Protein AF-A0A8J3UDU2-F1 (afdb_monomer_lite)

Structure (mmCIF, N/CA/C/O backbone):
data_AF-A0A8J3UDU2-F1
#
_entry.id   AF-A0A8J3UDU2-F1
#
loop_
_atom_site.group_PDB
_atom_site.id
_atom_site.type_symbol
_atom_site.label_atom_id
_atom_site.label_alt_id
_atom_site.label_comp_id
_atom_site.label_asym_id
_atom_site.label_entity_id
_atom_site.label_seq_id
_atom_site.pdbx_PDB_ins_code
_atom_site.Cartn_x
_atom_site.Cartn_y
_atom_site.Cartn_z
_atom_site.occupancy
_atom_site.B_iso_or_equiv
_atom_site.auth_seq_id
_atom_site.auth_comp_id
_atom_site.auth_asym_id
_atom_site.auth_atom_id
_atom_site.pdbx_PDB_model_num
ATOM 1 N N . MET A 1 1 ? -10.352 9.470 -13.885 1.00 63.47 1 MET A N 1
ATOM 2 C CA . MET A 1 1 ? -9.799 9.781 -12.553 1.00 63.47 1 MET A CA 1
ATOM 3 C C . MET A 1 1 ? -10.260 8.686 -11.616 1.00 63.47 1 MET A C 1
ATOM 5 O O . MET A 1 1 ? -11.450 8.392 -11.637 1.00 63.47 1 MET A O 1
ATOM 9 N N . ASP A 1 2 ? -9.343 8.043 -10.897 1.00 67.75 2 ASP A N 1
ATOM 10 C CA . ASP A 1 2 ? -9.679 7.028 -9.892 1.00 67.75 2 ASP A CA 1
ATOM 11 C C . ASP A 1 2 ? -9.855 7.660 -8.493 1.00 67.75 2 ASP A C 1
ATOM 13 O O . ASP A 1 2 ? -9.759 8.879 -8.325 1.00 67.75 2 ASP A O 1
ATOM 17 N N . GLY A 1 3 ? -10.165 6.831 -7.492 1.00 69.31 3 GLY A N 1
ATOM 18 C CA . GLY A 1 3 ? -10.367 7.259 -6.106 1.00 69.31 3 GLY A CA 1
ATOM 19 C C . GLY A 1 3 ? -9.087 7.435 -5.278 1.00 69.31 3 GLY A C 1
ATOM 20 O O . GLY A 1 3 ? -9.193 7.809 -4.112 1.00 69.31 3 GLY A O 1
ATOM 21 N N . GLY A 1 4 ? -7.889 7.197 -5.831 1.00 64.62 4 GLY A N 1
ATOM 22 C CA . GLY A 1 4 ? -6.635 7.201 -5.060 1.00 64.62 4 GLY A CA 1
ATOM 23 C C . GLY A 1 4 ? -6.264 8.572 -4.480 1.00 64.62 4 GLY A C 1
ATOM 24 O O . GLY A 1 4 ? -5.583 8.664 -3.461 1.00 64.62 4 GLY A O 1
ATOM 25 N N . LEU A 1 5 ? -6.805 9.648 -5.064 1.00 60.88 5 LEU A N 1
ATOM 26 C CA . LEU A 1 5 ? -6.712 11.027 -4.570 1.00 60.88 5 LEU A CA 1
ATOM 27 C C . LEU A 1 5 ? -8.082 11.610 -4.167 1.00 60.88 5 LEU A C 1
ATOM 29 O O . LEU A 1 5 ? -8.255 12.830 -4.127 1.00 60.88 5 LEU A O 1
ATOM 33 N N . ALA A 1 6 ? -9.080 10.783 -3.840 1.00 71.25 6 ALA A N 1
ATOM 34 C CA . ALA A 1 6 ? -10.404 11.250 -3.406 1.00 71.25 6 ALA A CA 1
ATOM 35 C C . ALA A 1 6 ? -10.431 11.640 -1.921 1.00 71.25 6 ALA A C 1
ATOM 37 O O . ALA A 1 6 ? -9.863 10.945 -1.088 1.00 71.25 6 ALA A O 1
ATOM 38 N N . ARG A 1 7 ? -11.053 12.779 -1.563 1.00 52.16 7 ARG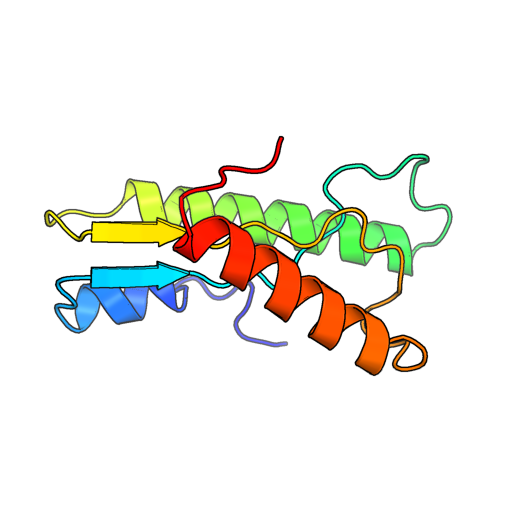 A N 1
ATOM 39 C CA . ARG A 1 7 ? -11.016 13.377 -0.199 1.00 52.16 7 ARG A CA 1
ATOM 40 C C . ARG A 1 7 ? -11.349 12.390 0.930 1.00 52.16 7 ARG A C 1
ATOM 42 O O . ARG A 1 7 ? -10.837 12.575 2.027 1.00 52.16 7 ARG A O 1
ATOM 49 N N . HIS A 1 8 ? -12.148 11.371 0.626 1.00 52.81 8 HIS A N 1
ATOM 50 C CA . HIS A 1 8 ? -12.361 10.200 1.466 1.00 52.81 8 HIS A CA 1
ATOM 51 C C . HIS A 1 8 ? -11.550 9.039 0.902 1.00 52.81 8 HIS A C 1
ATOM 53 O O . HIS A 1 8 ? -11.874 8.501 -0.158 1.00 52.81 8 HIS A O 1
ATOM 59 N N . THR A 1 9 ? -10.472 8.700 1.596 1.00 66.44 9 THR A N 1
ATOM 60 C CA . THR A 1 9 ? -9.688 7.505 1.295 1.00 66.44 9 THR A CA 1
ATOM 61 C C . THR A 1 9 ? -10.501 6.258 1.647 1.00 66.44 9 THR A C 1
ATOM 63 O O . THR A 1 9 ? -11.448 6.309 2.434 1.00 66.44 9 THR A O 1
ATOM 66 N N . THR A 1 10 ? -10.125 5.109 1.091 1.00 71.44 10 THR A N 1
ATOM 67 C CA . THR A 1 10 ? -10.696 3.809 1.486 1.00 71.44 10 THR A CA 1
ATOM 68 C C . THR A 1 10 ? -10.523 3.528 2.980 1.00 71.44 10 THR A C 1
ATOM 70 O O . THR A 1 10 ? -11.359 2.858 3.581 1.00 71.44 10 THR A O 1
ATOM 73 N N . LEU A 1 11 ? -9.485 4.100 3.590 1.00 74.75 11 LEU A N 1
ATOM 74 C CA . LEU A 1 11 ? -9.230 4.029 5.021 1.00 74.75 11 LEU A CA 1
ATOM 75 C C . LEU A 1 11 ? -10.270 4.826 5.836 1.00 74.75 11 LEU A C 1
ATOM 77 O O . LEU A 1 11 ? -10.817 4.301 6.802 1.00 74.75 11 LEU A O 1
ATOM 81 N N . ASP A 1 12 ? -10.641 6.033 5.391 1.00 74.50 12 ASP A N 1
ATOM 82 C CA . ASP A 1 12 ? -11.706 6.827 6.033 1.00 74.50 12 ASP A CA 1
ATOM 83 C C . ASP A 1 12 ? -13.065 6.097 5.993 1.00 74.50 12 ASP A C 1
ATOM 85 O O . ASP A 1 12 ? -13.856 6.168 6.938 1.00 74.50 12 ASP A O 1
ATOM 89 N N . ALA A 1 13 ? -13.335 5.368 4.904 1.00 80.44 13 ALA A N 1
ATOM 90 C CA . ALA A 1 13 ? -14.538 4.549 4.778 1.00 80.44 13 ALA A CA 1
ATOM 91 C C . ALA A 1 13 ? -14.531 3.369 5.765 1.00 80.44 13 ALA A C 1
ATOM 93 O O . ALA A 1 13 ? -15.540 3.131 6.425 1.00 80.44 13 ALA A O 1
ATOM 94 N N . ALA A 1 14 ? -13.395 2.679 5.917 1.00 80.75 14 ALA A N 1
ATOM 95 C CA . ALA A 1 14 ? -13.251 1.585 6.879 1.00 80.75 14 ALA A CA 1
ATOM 96 C C . ALA A 1 14 ? -13.506 2.051 8.324 1.00 80.75 14 ALA A C 1
ATOM 98 O O . ALA A 1 14 ? -14.241 1.391 9.059 1.00 80.75 14 ALA A O 1
ATOM 99 N N . PHE A 1 15 ? -12.987 3.224 8.702 1.00 78.94 15 PHE A N 1
ATOM 100 C CA . PHE A 1 15 ? -13.259 3.815 10.017 1.00 78.94 15 PHE A CA 1
ATOM 101 C C . PHE A 1 15 ? -14.729 4.197 10.195 1.00 78.94 15 PHE A C 1
ATOM 103 O O . PHE A 1 15 ? -15.320 3.908 11.230 1.00 78.94 15 PHE A O 1
ATOM 110 N N . THR A 1 16 ? -15.351 4.792 9.175 1.00 80.25 16 THR A N 1
ATOM 111 C CA . THR A 1 16 ? -16.776 5.169 9.226 1.00 80.25 16 THR A CA 1
ATOM 112 C C . THR A 1 16 ? -17.688 3.947 9.388 1.00 80.25 16 THR A C 1
ATOM 114 O O . THR A 1 16 ? -18.732 4.032 10.031 1.00 80.25 16 THR A O 1
ATOM 117 N N . CYS A 1 17 ? -17.293 2.798 8.838 1.00 84.25 17 CYS A N 1
ATOM 118 C CA . CYS A 1 17 ? -18.007 1.533 9.004 1.00 84.25 17 CYS A CA 1
ATOM 119 C C . CYS A 1 17 ? -17.805 0.875 10.382 1.00 84.25 17 CYS A C 1
ATOM 121 O O . CYS A 1 17 ? -18.423 -0.157 10.632 1.00 84.25 17 CYS A O 1
ATOM 123 N N . GLY A 1 18 ? -16.980 1.452 11.264 1.00 83.62 18 GLY A N 1
ATOM 124 C CA . GLY A 1 18 ? -16.734 0.931 12.609 1.00 83.62 18 GLY A CA 1
ATOM 125 C C . GLY A 1 18 ? 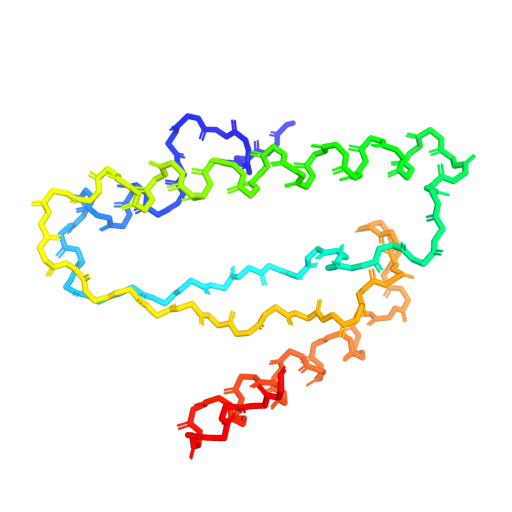-15.850 -0.315 12.634 1.00 83.62 18 GLY A C 1
ATOM 126 O O . GLY A 1 18 ? -16.078 -1.198 13.453 1.00 83.62 18 GLY A O 1
ATOM 127 N N . ALA A 1 19 ? -14.880 -0.429 11.720 1.00 85.69 19 ALA A N 1
ATOM 128 C CA . ALA A 1 19 ? -13.931 -1.540 11.741 1.00 85.69 19 ALA A CA 1
ATOM 129 C C . ALA A 1 19 ? -13.038 -1.484 12.994 1.00 85.69 19 ALA A C 1
ATOM 131 O O . ALA A 1 19 ? -12.381 -0.476 13.236 1.00 85.69 19 ALA A O 1
ATOM 132 N N . ASP A 1 20 ? -12.965 -2.583 13.747 1.00 85.69 20 ASP A N 1
ATOM 133 C CA . ASP A 1 20 ? -12.072 -2.706 14.910 1.00 85.69 20 ASP A CA 1
ATOM 134 C C . ASP A 1 20 ? -10.595 -2.887 14.503 1.00 85.69 20 ASP A C 1
ATOM 136 O O . ASP A 1 20 ? -9.668 -2.492 15.221 1.00 85.69 20 ASP A O 1
ATOM 140 N N . GLU A 1 21 ? -10.372 -3.486 13.331 1.00 88.88 21 GLU A N 1
ATOM 141 C CA . GLU A 1 21 ? -9.058 -3.823 12.791 1.00 88.88 21 GLU A CA 1
ATOM 142 C C . GLU A 1 21 ? -9.027 -3.612 11.273 1.00 88.88 21 GLU A C 1
ATOM 144 O O . GLU A 1 21 ? -9.948 -3.998 10.550 1.00 88.88 21 GLU A O 1
ATOM 149 N N . VAL A 1 22 ? -7.960 -2.981 10.783 1.00 88.00 22 VAL A N 1
ATOM 150 C CA . VAL A 1 22 ? -7.783 -2.628 9.373 1.00 88.00 22 VAL A CA 1
ATOM 151 C C . VAL A 1 22 ? -6.405 -3.068 8.900 1.00 88.00 22 VAL A C 1
ATOM 153 O O . VAL A 1 22 ? -5.392 -2.712 9.497 1.00 88.00 22 VAL A O 1
ATOM 156 N N . TYR A 1 23 ? -6.374 -3.782 7.776 1.00 87.62 23 TYR A N 1
ATOM 157 C CA . TYR A 1 23 ? -5.153 -4.159 7.069 1.00 87.62 23 TYR A CA 1
ATOM 158 C C . TYR A 1 23 ? -5.017 -3.311 5.804 1.00 87.62 23 TYR A C 1
ATOM 160 O O . TYR A 1 23 ? -5.803 -3.433 4.864 1.00 87.62 23 TYR A O 1
ATOM 168 N N . GLY A 1 24 ? -4.030 -2.420 5.791 1.00 84.12 24 GLY A N 1
ATOM 169 C CA . GLY A 1 24 ? -3.735 -1.548 4.663 1.00 84.12 24 GLY A CA 1
ATOM 170 C C . GLY A 1 24 ? -2.711 -2.179 3.727 1.00 84.12 24 GLY A C 1
ATOM 171 O O . GLY A 1 24 ? -1.539 -2.288 4.084 1.00 84.12 24 GLY A O 1
ATOM 172 N N . LEU A 1 25 ? -3.140 -2.542 2.517 1.00 82.06 25 LEU A N 1
ATOM 173 C CA . LEU A 1 25 ? -2.242 -2.879 1.414 1.00 82.06 25 LEU A CA 1
ATOM 174 C C . LEU A 1 25 ? -1.992 -1.623 0.576 1.00 82.06 25 LEU A C 1
ATOM 176 O O . LEU A 1 25 ? -2.889 -1.140 -0.117 1.00 82.06 25 LEU A O 1
ATOM 180 N N . SER A 1 26 ? -0.766 -1.110 0.626 1.00 71.88 26 SER A N 1
ATOM 181 C CA . SER A 1 26 ? -0.302 -0.136 -0.359 1.00 71.88 26 SER A CA 1
ATOM 182 C C . SER A 1 26 ? 0.277 -0.905 -1.548 1.00 71.88 26 SER A C 1
ATOM 184 O O . SER A 1 26 ? 1.078 -1.813 -1.325 1.00 71.88 26 SER A O 1
ATOM 186 N N . PRO A 1 27 ? -0.076 -0.577 -2.804 1.00 64.62 27 PRO A N 1
ATOM 187 C CA . PRO A 1 27 ? 0.425 -1.284 -3.986 1.00 64.62 27 PRO A CA 1
ATOM 188 C C . PRO A 1 27 ? 1.946 -1.162 -4.197 1.00 64.62 27 PRO A C 1
ATOM 190 O O . PRO A 1 27 ? 2.461 -1.734 -5.151 1.00 64.62 27 PRO A O 1
ATOM 193 N N . GLY A 1 28 ? 2.666 -0.476 -3.301 1.00 60.81 28 GLY A N 1
ATOM 194 C CA . GLY A 1 28 ? 4.101 -0.259 -3.400 1.00 60.81 28 GLY A CA 1
ATOM 195 C C . GLY A 1 28 ? 4.375 0.770 -4.483 1.00 60.81 28 GLY A C 1
ATOM 196 O O . GLY A 1 28 ? 4.254 0.503 -5.674 1.00 60.81 28 GLY A O 1
ATOM 197 N N . PHE A 1 29 ? 4.731 1.975 -4.073 1.00 58.38 29 PHE A N 1
ATOM 198 C CA . PHE A 1 29 ? 5.220 2.984 -4.996 1.00 58.38 29 PHE A CA 1
ATOM 199 C C . PHE A 1 29 ? 6.673 3.271 -4.636 1.00 58.38 29 PHE A C 1
ATOM 201 O O . PHE A 1 29 ? 7.052 3.165 -3.472 1.00 58.38 29 PHE A O 1
ATOM 208 N N . SER A 1 30 ? 7.505 3.533 -5.645 1.00 54.78 30 SER A N 1
ATOM 209 C CA . SER A 1 30 ? 8.967 3.466 -5.560 1.00 54.78 30 SER A CA 1
ATOM 210 C C . SER A 1 30 ? 9.534 4.200 -4.329 1.00 54.78 30 SER A C 1
ATOM 212 O O . SER A 1 30 ? 9.665 5.421 -4.340 1.00 54.78 30 SER A O 1
ATOM 214 N N . CYS A 1 31 ? 9.910 3.448 -3.283 1.00 58.56 31 CYS A N 1
ATOM 215 C CA . CYS A 1 31 ? 10.426 3.996 -2.016 1.00 58.56 31 CYS A CA 1
ATOM 216 C C . CYS A 1 31 ? 11.739 4.777 -2.177 1.00 58.56 31 CYS A C 1
ATOM 218 O O . CYS A 1 31 ? 12.079 5.619 -1.352 1.00 58.56 31 CYS A O 1
ATOM 220 N N . GLN A 1 32 ? 12.501 4.480 -3.226 1.00 56.47 32 GLN A N 1
ATOM 221 C CA . GLN A 1 32 ? 13.724 5.175 -3.594 1.00 56.47 32 GLN A CA 1
ATOM 222 C C . GLN A 1 32 ? 13.804 5.154 -5.110 1.00 56.47 32 GLN A C 1
ATOM 224 O O . GLN A 1 32 ? 14.010 4.099 -5.707 1.00 56.47 32 GLN A O 1
ATOM 229 N N . LEU A 1 33 ? 13.624 6.313 -5.739 1.00 56.91 33 LEU A N 1
ATOM 230 C CA . LEU A 1 33 ? 14.056 6.458 -7.117 1.00 56.91 33 LEU A CA 1
ATOM 231 C C . LEU A 1 33 ? 15.582 6.640 -7.104 1.00 56.91 33 LEU A C 1
ATOM 233 O O . LEU A 1 33 ? 16.055 7.635 -6.551 1.00 56.91 33 LEU A O 1
ATOM 237 N N . PRO A 1 34 ? 16.366 5.718 -7.692 1.00 58.03 34 PRO A N 1
ATOM 238 C CA . PRO A 1 34 ? 17.825 5.844 -7.742 1.00 58.03 34 PRO A CA 1
ATOM 239 C C . PRO A 1 34 ? 18.280 7.052 -8.579 1.00 58.03 34 PRO A C 1
ATOM 241 O O . PRO A 1 34 ? 19.417 7.503 -8.464 1.00 58.03 34 PRO A O 1
ATOM 244 N N . SER A 1 35 ? 17.392 7.594 -9.413 1.00 60.94 35 SER A N 1
ATOM 245 C CA . SER A 1 35 ? 17.593 8.801 -10.209 1.00 60.94 35 SER A CA 1
ATOM 246 C C . SER A 1 35 ? 16.253 9.501 -10.447 1.00 60.94 35 SER A C 1
ATOM 248 O O . SER A 1 35 ? 15.201 8.865 -10.418 1.00 60.94 35 SER A O 1
ATOM 250 N N . LEU A 1 36 ? 16.263 10.822 -10.667 1.00 62.50 36 LEU A N 1
ATOM 251 C CA . LEU A 1 36 ? 15.023 11.544 -10.964 1.00 62.50 36 LEU A CA 1
ATOM 252 C C . LEU A 1 36 ? 14.346 10.946 -12.211 1.00 62.50 36 LEU A C 1
ATOM 254 O O . LEU A 1 36 ? 15.048 10.644 -13.183 1.00 62.50 36 LEU A O 1
ATOM 258 N N . PRO A 1 37 ? 13.002 10.826 -12.229 1.00 66.00 37 PRO A N 1
ATOM 259 C CA . PRO A 1 37 ? 12.308 10.355 -13.413 1.00 66.00 37 PRO A CA 1
ATOM 260 C C . PRO A 1 37 ? 12.632 11.290 -14.578 1.00 66.00 37 PRO A C 1
ATOM 262 O O . PRO A 1 37 ? 12.336 12.482 -14.534 1.00 66.00 37 PRO A O 1
ATOM 265 N N . SER A 1 38 ? 13.242 10.752 -15.629 1.00 71.12 38 SER A N 1
ATOM 266 C CA . SER A 1 38 ? 13.683 11.527 -16.795 1.00 71.12 38 SER A CA 1
ATOM 267 C C . SER A 1 38 ? 12.561 11.801 -17.801 1.00 71.12 38 SER A C 1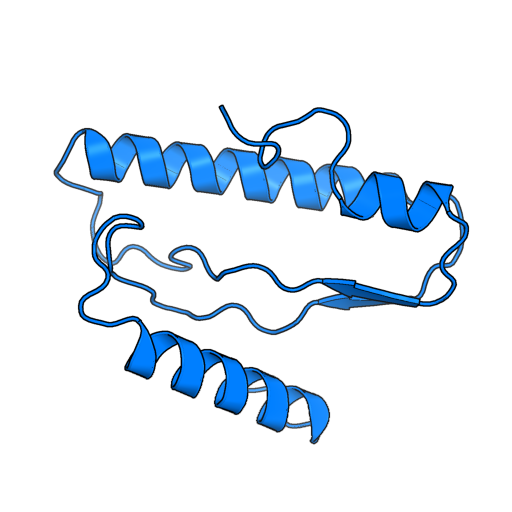
ATOM 269 O O . SER A 1 38 ? 12.760 12.528 -18.773 1.00 71.12 38 SER A O 1
ATOM 271 N N . SER A 1 39 ? 11.374 11.228 -17.578 1.00 76.56 39 SER A N 1
ATOM 272 C CA . SER A 1 39 ? 10.203 11.377 -18.440 1.00 76.56 39 SER A CA 1
ATOM 273 C C . SER A 1 39 ? 9.073 12.130 -17.740 1.00 76.56 39 SER A C 1
ATOM 275 O O . SER A 1 39 ? 8.878 12.005 -16.531 1.00 76.56 39 SER A O 1
ATOM 277 N N . VAL A 1 40 ? 8.268 12.862 -18.519 1.00 79.56 40 VAL A N 1
ATOM 278 C CA . VAL A 1 40 ? 7.080 13.585 -18.023 1.00 79.56 40 VAL A CA 1
ATOM 279 C C . VAL A 1 40 ? 6.103 12.639 -17.319 1.00 79.56 40 VAL A C 1
ATOM 281 O O . VAL A 1 40 ? 5.571 12.975 -16.264 1.00 79.56 40 VAL A O 1
ATOM 284 N N . ILE A 1 41 ? 5.905 11.435 -17.864 1.00 76.81 41 ILE A N 1
ATOM 285 C CA . ILE A 1 41 ? 5.042 10.410 -17.262 1.00 76.81 41 ILE A CA 1
ATOM 286 C C . ILE A 1 41 ? 5.635 9.927 -15.934 1.00 76.81 41 ILE A C 1
ATOM 288 O O . ILE A 1 41 ? 4.914 9.846 -14.945 1.00 76.81 41 ILE A O 1
ATOM 292 N N . GLY A 1 42 ? 6.947 9.677 -15.879 1.00 74.75 42 GLY A N 1
ATOM 293 C CA . GLY A 1 42 ? 7.627 9.307 -14.638 1.00 74.75 42 GLY A CA 1
ATOM 294 C C . GLY A 1 42 ? 7.510 10.388 -13.560 1.00 74.75 42 GLY A C 1
ATOM 295 O O . GLY A 1 42 ? 7.224 10.077 -12.407 1.00 74.75 42 GLY A O 1
ATOM 296 N N . MET A 1 43 ? 7.651 11.664 -13.932 1.00 78.50 43 MET A N 1
ATOM 297 C CA . MET A 1 43 ? 7.471 12.789 -13.008 1.00 78.50 43 MET A CA 1
ATOM 298 C C . MET A 1 43 ? 6.028 12.901 -12.504 1.00 78.50 43 MET A C 1
ATOM 300 O O . MET A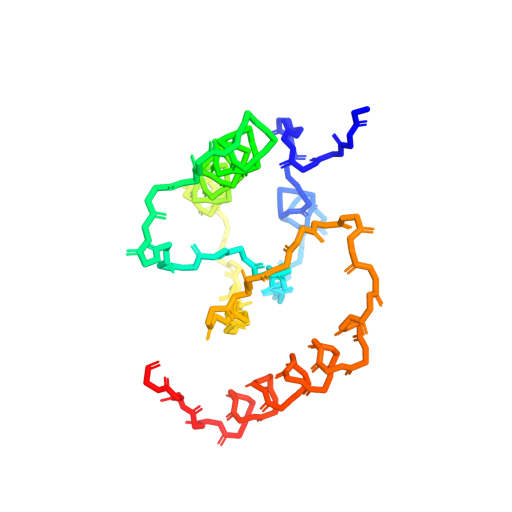 1 43 ? 5.817 13.109 -11.310 1.00 78.50 43 MET A O 1
ATOM 304 N N . MET A 1 44 ? 5.033 12.737 -13.384 1.00 80.00 44 MET A N 1
ATOM 305 C CA . MET A 1 44 ? 3.618 12.739 -12.992 1.00 80.00 44 MET A CA 1
ATOM 306 C C . MET A 1 44 ? 3.295 11.603 -12.020 1.00 80.00 44 MET A C 1
ATOM 308 O O . MET A 1 44 ? 2.623 11.836 -11.019 1.00 80.00 44 MET A O 1
ATOM 312 N N . LEU A 1 45 ? 3.791 10.394 -12.288 1.00 76.06 45 LEU A N 1
ATOM 313 C CA . LEU A 1 45 ? 3.597 9.237 -11.414 1.00 76.06 45 LEU A CA 1
ATOM 314 C C . LEU A 1 45 ? 4.276 9.429 -10.057 1.00 76.06 45 LEU A C 1
ATOM 316 O O . LEU A 1 45 ? 3.683 9.120 -9.026 1.00 76.06 45 LEU A O 1
ATOM 320 N N . HIS A 1 46 ? 5.478 10.005 -10.043 1.00 76.31 46 HIS A N 1
ATOM 321 C CA . HIS A 1 46 ? 6.167 10.341 -8.803 1.00 76.31 46 HIS A CA 1
ATOM 322 C C . HIS A 1 46 ? 5.383 11.370 -7.969 1.00 76.31 46 HIS A C 1
ATOM 324 O O . HIS A 1 46 ? 5.179 11.173 -6.773 1.00 76.31 46 HIS A O 1
ATOM 330 N N . ALA A 1 47 ? 4.871 12.433 -8.598 1.00 80.31 47 ALA A N 1
ATOM 331 C CA . ALA A 1 47 ? 4.040 13.429 -7.919 1.00 80.31 47 ALA A CA 1
ATOM 332 C C . ALA A 1 47 ? 2.709 12.841 -7.419 1.00 80.31 47 ALA A C 1
ATOM 334 O O . ALA A 1 47 ? 2.283 13.142 -6.304 1.00 80.31 47 ALA A O 1
ATOM 335 N N . TYR A 1 48 ? 2.069 11.980 -8.218 1.00 79.19 48 TYR A N 1
ATOM 336 C CA . TYR A 1 48 ? 0.868 11.249 -7.815 1.00 79.19 48 TYR A CA 1
ATOM 337 C C . TYR A 1 48 ? 1.128 10.406 -6.565 1.00 79.19 48 TYR A C 1
ATOM 339 O O . TYR A 1 48 ? 0.329 10.449 -5.630 1.00 79.19 48 TYR A O 1
ATOM 347 N N . ASN A 1 49 ? 2.268 9.709 -6.517 1.00 74.81 49 ASN A N 1
ATOM 348 C CA . ASN A 1 49 ? 2.639 8.916 -5.354 1.00 74.81 49 ASN A CA 1
ATOM 349 C C . ASN A 1 49 ? 2.772 9.771 -4.087 1.00 74.81 49 ASN A C 1
ATOM 351 O O . ASN A 1 49 ? 2.128 9.488 -3.080 1.00 74.81 49 ASN A O 1
ATOM 355 N N . LEU A 1 50 ? 3.543 10.862 -4.153 1.00 77.12 50 LEU A N 1
ATOM 356 C CA . LEU A 1 50 ? 3.725 11.759 -3.007 1.00 77.12 50 LEU A CA 1
ATOM 357 C C . LEU A 1 50 ? 2.384 12.286 -2.473 1.00 77.12 50 LEU A C 1
ATOM 359 O O . LEU A 1 50 ? 2.176 12.363 -1.263 1.00 77.12 50 LEU A O 1
ATOM 363 N N . LEU A 1 51 ? 1.450 12.621 -3.367 1.00 79.81 51 LEU A N 1
ATOM 364 C CA . LEU A 1 51 ? 0.114 13.079 -2.980 1.00 79.81 51 LEU A CA 1
ATOM 365 C C . LEU A 1 51 ? -0.731 11.969 -2.341 1.00 79.81 51 LEU A C 1
ATOM 367 O O . LEU A 1 51 ? -1.482 12.246 -1.401 1.00 79.81 51 LEU A O 1
ATOM 371 N N . ALA A 1 52 ? -0.624 10.732 -2.832 1.00 74.44 52 ALA A N 1
ATOM 372 C CA . ALA A 1 52 ? -1.313 9.580 -2.260 1.00 74.44 52 ALA A CA 1
ATOM 373 C C . ALA A 1 52 ? -0.789 9.261 -0.848 1.00 74.44 52 ALA A C 1
ATOM 375 O O . ALA A 1 52 ? -1.590 9.103 0.078 1.00 74.44 52 ALA A O 1
ATOM 376 N N . GLU A 1 53 ? 0.534 9.268 -0.652 1.00 75.75 53 GLU A N 1
ATOM 377 C CA . GLU A 1 53 ? 1.174 9.066 0.655 1.00 75.75 53 GLU A CA 1
ATOM 378 C C . GLU A 1 53 ? 0.768 10.142 1.667 1.00 75.75 53 GLU A C 1
ATOM 380 O O . GLU A 1 53 ? 0.320 9.823 2.772 1.00 75.75 53 GLU A O 1
ATOM 385 N N . GLN A 1 54 ? 0.831 11.422 1.279 1.00 78.81 54 GLN A N 1
ATOM 386 C CA . GLN A 1 54 ? 0.397 12.528 2.140 1.00 78.81 54 GLN A CA 1
ATOM 387 C C . GLN A 1 54 ? -1.065 12.380 2.569 1.00 78.81 54 GLN A C 1
ATOM 389 O O . GLN A 1 54 ? -1.427 12.698 3.705 1.00 78.81 54 GLN A O 1
ATOM 394 N N . ARG A 1 55 ? -1.923 11.874 1.679 1.00 77.69 55 ARG A N 1
ATOM 395 C CA . ARG A 1 55 ? -3.334 11.630 1.990 1.00 77.69 55 ARG A CA 1
ATOM 396 C C . ARG A 1 55 ? -3.552 10.472 2.935 1.00 77.69 55 ARG A C 1
ATOM 398 O O . ARG A 1 55 ? -4.371 10.607 3.843 1.00 77.69 55 ARG A O 1
ATOM 405 N N . MET A 1 56 ? -2.831 9.375 2.742 1.00 75.06 56 MET A N 1
ATOM 406 C CA . MET A 1 56 ? -2.891 8.233 3.645 1.00 75.06 56 MET A CA 1
ATOM 407 C C . MET A 1 56 ? -2.434 8.639 5.049 1.00 75.06 56 MET A C 1
ATOM 409 O O . MET A 1 56 ? -3.169 8.423 6.010 1.00 75.06 56 MET A O 1
ATOM 413 N N . ALA A 1 57 ? -1.306 9.347 5.162 1.00 77.50 57 ALA A N 1
ATOM 414 C CA . ALA A 1 57 ? -0.822 9.889 6.432 1.00 77.50 57 ALA A CA 1
ATOM 415 C C . ALA A 1 57 ? -1.857 10.811 7.102 1.00 77.50 57 ALA A C 1
ATOM 417 O O . ALA A 1 57 ? -2.110 10.714 8.303 1.00 77.50 57 ALA A O 1
ATOM 418 N N . ALA A 1 58 ? -2.518 11.667 6.317 1.00 79.69 58 ALA A N 1
ATOM 419 C CA . ALA A 1 58 ? -3.561 12.546 6.828 1.00 79.69 58 ALA A CA 1
ATOM 420 C C . ALA A 1 58 ? -4.822 11.791 7.295 1.00 79.69 58 ALA A C 1
ATOM 422 O O . ALA A 1 58 ? -5.490 12.264 8.210 1.00 79.69 58 ALA A O 1
ATOM 423 N N . SER A 1 59 ? -5.172 10.661 6.671 1.00 73.12 59 SER A N 1
ATOM 424 C CA . SER A 1 59 ? -6.293 9.807 7.099 1.00 73.12 59 SER A CA 1
ATOM 425 C C . SER A 1 59 ? -5.976 9.099 8.417 1.00 73.12 59 SER A C 1
ATOM 427 O O . SER A 1 59 ? -6.768 9.170 9.353 1.00 73.12 59 SER A O 1
ATOM 429 N N . ILE A 1 60 ? -4.768 8.539 8.545 1.00 74.88 60 ILE A N 1
ATOM 430 C CA . ILE A 1 60 ? -4.288 7.913 9.786 1.00 74.88 60 ILE A CA 1
ATOM 431 C C . ILE A 1 60 ? -4.308 8.916 10.950 1.00 74.88 60 ILE A C 1
ATOM 433 O O . ILE A 1 60 ? -4.763 8.591 12.042 1.00 74.88 60 ILE A O 1
ATOM 437 N N . ALA A 1 61 ? -3.880 10.161 10.717 1.00 78.38 61 ALA A N 1
ATOM 438 C CA . ALA A 1 61 ? -3.865 11.206 11.743 1.00 78.38 61 ALA A CA 1
ATOM 439 C C . ALA A 1 61 ? -5.262 11.646 12.228 1.00 78.38 61 ALA A C 1
ATOM 441 O O . ALA A 1 61 ? -5.365 12.307 13.259 1.00 78.38 61 ALA A O 1
ATOM 442 N N . ARG A 1 62 ? -6.331 11.321 11.489 1.00 75.06 62 ARG A N 1
ATOM 443 C CA . ARG A 1 62 ? -7.721 11.678 11.824 1.00 75.06 62 ARG A CA 1
ATOM 444 C C . ARG A 1 62 ? -8.493 10.558 12.518 1.00 75.06 62 ARG A C 1
ATOM 446 O O . ARG A 1 62 ? -9.692 10.699 12.725 1.00 75.06 62 ARG A O 1
ATOM 453 N N . VAL A 1 63 ? -7.840 9.453 12.861 1.00 69.69 63 VAL A N 1
ATOM 454 C CA . VAL A 1 63 ? -8.477 8.345 13.577 1.00 69.69 63 VAL A CA 1
ATOM 455 C C . VAL A 1 63 ? -8.901 8.804 14.973 1.00 69.69 63 VAL A C 1
ATOM 457 O O . VAL A 1 63 ? -8.068 9.012 15.849 1.00 69.69 63 VAL A O 1
ATOM 460 N N . GLU A 1 64 ? -10.209 8.971 15.176 1.00 67.38 64 GLU A N 1
ATOM 461 C CA . GLU A 1 64 ? -10.783 9.408 16.458 1.00 67.38 64 GLU A CA 1
ATOM 462 C C . GLU A 1 64 ? -11.048 8.239 17.428 1.00 67.38 64 GLU A C 1
ATOM 464 O O . GLU A 1 64 ? -11.179 8.452 18.632 1.00 67.38 64 GLU A O 1
ATOM 469 N N . GLN A 1 65 ? -11.112 6.999 16.928 1.00 66.69 65 GLN A N 1
ATOM 470 C CA . GLN A 1 65 ? -11.406 5.790 17.710 1.00 66.69 65 GLN A CA 1
ATOM 471 C C . GLN A 1 65 ? -10.222 4.815 17.704 1.00 66.69 65 GLN A C 1
ATOM 473 O O . GLN A 1 65 ? -9.531 4.725 16.692 1.00 66.69 65 GLN A O 1
ATOM 478 N N . PRO A 1 66 ? -9.980 4.043 18.781 1.00 67.38 66 PRO A N 1
ATOM 479 C CA . PRO A 1 66 ? -8.867 3.097 18.846 1.00 67.38 66 PRO A CA 1
ATOM 480 C C . PRO A 1 66 ? -9.078 1.920 17.875 1.00 67.38 66 PRO A C 1
ATOM 482 O O . PRO A 1 66 ? -9.563 0.864 18.261 1.00 67.38 66 PRO A O 1
ATOM 485 N N . THR A 1 67 ? -8.704 2.114 16.610 1.00 79.69 67 THR A N 1
ATOM 486 C CA . THR A 1 67 ? -8.710 1.090 15.557 1.00 79.69 67 THR A CA 1
ATOM 487 C C . THR A 1 67 ? -7.309 0.510 15.416 1.00 79.69 67 THR A C 1
ATOM 489 O O . THR A 1 67 ? -6.333 1.261 15.325 1.00 79.69 67 THR A O 1
ATOM 492 N N . ARG A 1 68 ? -7.180 -0.820 15.374 1.00 85.31 68 ARG A N 1
ATOM 493 C CA . ARG A 1 68 ? -5.884 -1.460 15.106 1.00 85.31 68 ARG A CA 1
ATOM 494 C C . ARG A 1 68 ? -5.576 -1.376 13.619 1.00 85.31 68 ARG A C 1
ATOM 496 O O . ARG A 1 68 ? -6.231 -2.023 12.810 1.00 85.31 68 ARG A O 1
ATOM 503 N N . LEU A 1 69 ? -4.588 -0.565 13.262 1.00 84.25 69 LEU A N 1
ATOM 504 C CA . LEU A 1 69 ? -4.145 -0.415 11.882 1.00 84.25 69 LEU A CA 1
ATOM 505 C C . LEU A 1 69 ? -2.851 -1.198 11.651 1.00 84.25 69 LEU A C 1
ATOM 507 O O . LEU A 1 69 ? -1.815 -0.893 12.239 1.00 84.25 69 LEU A O 1
ATOM 511 N N . HIS A 1 70 ? -2.918 -2.168 10.747 1.00 86.88 70 HIS A N 1
ATOM 512 C CA . HIS A 1 70 ? -1.793 -2.965 10.283 1.00 86.88 70 HIS A CA 1
ATOM 513 C C . HIS A 1 70 ? -1.451 -2.550 8.853 1.00 86.88 70 HIS A C 1
ATOM 515 O O . HIS A 1 70 ? -2.257 -2.724 7.942 1.00 86.88 70 HIS A O 1
ATOM 521 N N . LEU A 1 71 ? -0.266 -1.984 8.640 1.00 82.94 71 LEU A N 1
ATOM 522 C CA . LEU A 1 71 ? 0.210 -1.635 7.302 1.00 82.94 71 LEU A CA 1
ATOM 523 C C . LEU A 1 71 ? 1.132 -2.740 6.796 1.00 82.94 71 LEU A C 1
ATOM 525 O O . LEU A 1 71 ? 2.129 -3.061 7.443 1.00 82.94 71 LEU A O 1
ATOM 529 N N . LEU A 1 72 ? 0.779 -3.322 5.651 1.00 86.62 72 LEU A N 1
ATOM 530 C CA . LEU A 1 72 ? 1.600 -4.335 4.998 1.00 86.62 72 LEU A CA 1
ATOM 531 C C . LEU A 1 72 ? 2.878 -3.684 4.440 1.00 86.62 72 LEU A C 1
ATOM 533 O O . LEU A 1 72 ? 2.830 -2.523 4.014 1.00 86.62 72 LEU A O 1
ATOM 537 N N . PRO A 1 73 ? 4.011 -4.412 4.408 1.00 82.19 73 PRO A N 1
ATOM 538 C CA . PRO A 1 73 ? 5.253 -3.879 3.864 1.00 82.19 73 PRO A CA 1
ATOM 539 C C . PRO A 1 73 ? 5.069 -3.519 2.380 1.00 82.19 73 PRO A C 1
ATOM 541 O O . PRO A 1 73 ? 4.559 -4.341 1.610 1.00 82.19 73 PRO A O 1
ATOM 544 N N . PRO A 1 74 ? 5.472 -2.311 1.950 1.00 76.75 74 PRO A N 1
ATOM 545 C CA . PRO A 1 74 ? 5.396 -1.937 0.548 1.00 76.75 74 PRO A CA 1
ATOM 546 C C . PRO A 1 74 ? 6.395 -2.754 -0.278 1.00 76.75 74 PRO A C 1
ATOM 548 O O . PRO A 1 74 ? 7.492 -3.082 0.175 1.00 76.75 74 PRO A O 1
ATOM 551 N N . LEU A 1 75 ? 6.039 -3.039 -1.530 1.00 77.06 75 LEU A N 1
ATOM 552 C CA . LEU A 1 75 ? 6.994 -3.566 -2.498 1.00 77.06 75 LEU A CA 1
ATOM 553 C C . LEU A 1 75 ? 7.990 -2.482 -2.889 1.00 77.06 75 LEU A C 1
ATOM 555 O O . LEU A 1 75 ? 7.580 -1.484 -3.482 1.00 77.06 75 LEU A O 1
ATOM 559 N N . CYS A 1 76 ? 9.278 -2.684 -2.595 1.00 72.62 76 CYS A N 1
ATOM 560 C CA . CYS A 1 76 ? 10.321 -1.722 -2.940 1.00 72.62 76 CYS A CA 1
ATOM 561 C C . CYS A 1 76 ? 11.674 -2.366 -3.309 1.00 72.62 76 CYS A C 1
ATOM 563 O O . CYS A 1 76 ? 12.112 -3.288 -2.620 1.00 72.62 76 CYS A O 1
ATOM 565 N N . PRO A 1 77 ? 12.363 -1.846 -4.351 1.00 70.12 77 PRO A N 1
ATOM 566 C CA . PRO A 1 77 ? 11.861 -0.877 -5.333 1.00 70.12 77 PRO A CA 1
ATOM 567 C C . PRO A 1 77 ? 10.903 -1.538 -6.343 1.00 70.12 77 PRO A C 1
ATOM 569 O O . PRO A 1 77 ? 11.129 -2.659 -6.786 1.00 70.12 77 PRO A O 1
ATOM 572 N N . VAL A 1 78 ? 9.852 -0.819 -6.743 1.00 73.38 78 VAL A N 1
ATOM 573 C CA . VAL A 1 78 ? 9.051 -1.145 -7.936 1.00 73.38 78 VAL 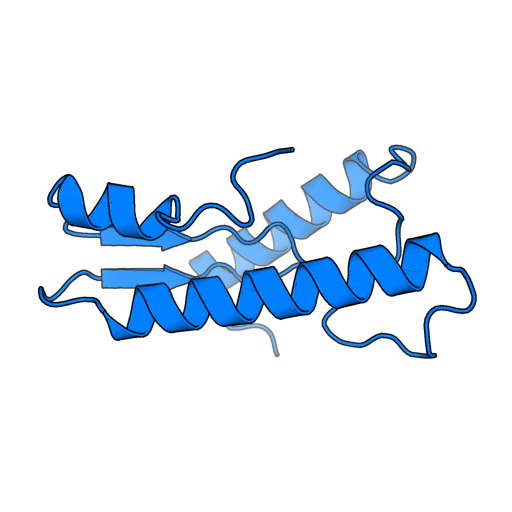A CA 1
ATOM 574 C C . VAL A 1 78 ? 9.467 -0.163 -9.023 1.00 73.38 78 VAL A C 1
ATOM 576 O O . VAL A 1 78 ? 9.193 1.031 -8.909 1.00 73.38 78 VAL A O 1
ATOM 579 N N . ASP A 1 79 ? 10.174 -0.660 -10.038 1.00 71.88 79 ASP A N 1
ATOM 580 C CA . ASP A 1 79 ? 10.708 0.127 -11.161 1.00 71.88 79 ASP A CA 1
ATOM 581 C C . ASP A 1 79 ? 10.017 -0.265 -12.476 1.00 71.88 79 ASP A C 1
ATOM 583 O O . ASP A 1 79 ? 10.633 -0.642 -13.472 1.00 71.88 79 ASP A O 1
ATOM 587 N N . VAL A 1 80 ? 8.683 -0.245 -12.445 1.00 75.50 80 VAL A N 1
ATOM 588 C CA . VAL A 1 80 ? 7.838 -0.425 -13.627 1.00 75.50 80 VAL A CA 1
ATOM 589 C C . VAL A 1 80 ? 6.769 0.648 -13.681 1.00 75.50 80 VAL A C 1
ATOM 591 O O . VAL A 1 80 ? 6.248 1.100 -12.661 1.00 75.50 80 VAL A O 1
ATOM 594 N N . LEU A 1 81 ? 6.418 1.058 -14.898 1.00 74.31 81 LEU A N 1
ATOM 595 C CA . LEU A 1 81 ? 5.279 1.942 -15.092 1.00 74.31 81 LEU A CA 1
ATOM 596 C C . LEU A 1 81 ? 3.985 1.181 -14.751 1.00 74.31 81 LEU A C 1
ATOM 598 O O . LEU A 1 81 ? 3.866 0.018 -15.124 1.00 74.31 81 LEU A O 1
ATOM 602 N N . PRO A 1 82 ? 2.960 1.828 -14.171 1.00 73.44 82 PRO A N 1
ATOM 603 C CA . PRO A 1 82 ? 1.667 1.189 -13.890 1.00 73.44 82 PRO A CA 1
ATOM 604 C C . PRO A 1 82 ? 0.931 0.641 -15.122 1.00 73.44 82 PRO A C 1
ATOM 606 O O . PRO A 1 82 ? -0.033 -0.103 -14.986 1.00 73.44 82 PRO A O 1
ATOM 609 N N . ILE A 1 83 ? 1.359 1.034 -16.326 1.00 78.94 83 ILE A N 1
ATOM 610 C CA . ILE A 1 83 ? 0.835 0.538 -17.605 1.00 78.94 83 ILE A CA 1
ATOM 611 C C . ILE A 1 83 ? 1.649 -0.643 -18.164 1.00 78.94 83 ILE A C 1
ATOM 613 O O . ILE A 1 83 ? 1.256 -1.253 -19.156 1.00 78.94 83 ILE A O 1
ATOM 617 N N . ASP A 1 84 ? 2.799 -0.954 -17.562 1.00 80.56 84 ASP A N 1
ATOM 618 C CA . ASP A 1 84 ? 3.675 -2.042 -17.981 1.00 80.56 84 ASP A CA 1
ATOM 619 C C . ASP A 1 84 ? 3.345 -3.329 -17.217 1.00 80.56 84 ASP A C 1
ATOM 621 O O . ASP A 1 84 ? 3.817 -3.578 -16.109 1.00 80.56 84 ASP A O 1
ATOM 625 N N . PHE A 1 85 ? 2.535 -4.177 -17.844 1.00 86.44 85 PHE A N 1
ATOM 626 C CA . PHE A 1 85 ? 2.080 -5.446 -17.271 1.00 86.44 85 PHE A CA 1
ATOM 627 C C . PHE A 1 85 ? 3.070 -6.607 -17.457 1.00 86.44 85 PHE A C 1
ATOM 629 O O . PHE A 1 85 ? 2.763 -7.746 -17.109 1.00 86.44 85 PHE A O 1
ATOM 636 N N . ARG A 1 86 ? 4.268 -6.368 -18.010 1.00 88.06 86 ARG A N 1
ATOM 637 C CA . ARG A 1 86 ? 5.229 -7.453 -18.287 1.00 88.06 86 ARG A CA 1
ATOM 638 C C . ARG A 1 86 ? 5.756 -8.138 -17.024 1.00 88.06 86 ARG A C 1
ATOM 640 O O . ARG A 1 86 ? 6.153 -9.292 -17.107 1.00 88.06 86 ARG A O 1
ATOM 647 N N . GLN A 1 87 ? 5.742 -7.452 -15.880 1.00 86.94 87 GLN A N 1
ATOM 648 C CA . GLN A 1 87 ? 6.268 -7.955 -14.601 1.00 86.94 87 GLN A CA 1
ATOM 649 C C . GLN A 1 87 ? 5.166 -8.300 -13.585 1.00 86.94 87 GLN A C 1
ATOM 651 O O . GLN A 1 87 ? 5.440 -8.475 -12.402 1.00 86.94 87 GLN A O 1
ATOM 656 N N . THR A 1 88 ? 3.900 -8.400 -14.010 1.00 88.88 88 THR A N 1
ATOM 657 C CA . THR A 1 88 ? 2.775 -8.623 -13.084 1.00 88.88 88 THR A CA 1
ATOM 658 C C . THR A 1 88 ? 2.940 -9.887 -12.234 1.00 88.88 88 THR A C 1
ATOM 660 O O . THR A 1 88 ? 2.662 -9.849 -11.038 1.00 88.88 88 THR A O 1
ATOM 663 N N . ALA A 1 89 ? 3.412 -10.993 -12.818 1.00 90.81 89 ALA A N 1
ATOM 664 C CA . ALA A 1 89 ? 3.607 -12.246 -12.083 1.00 90.81 89 ALA A CA 1
ATOM 665 C C . ALA A 1 89 ? 4.688 -12.122 -10.992 1.00 90.81 89 ALA A C 1
ATOM 667 O O . ALA A 1 89 ? 4.484 -12.575 -9.862 1.00 90.81 89 ALA A O 1
ATOM 668 N N . ASP A 1 90 ? 5.799 -11.459 -11.312 1.00 89.31 90 ASP A N 1
ATOM 669 C CA . ASP A 1 90 ? 6.905 -11.239 -10.379 1.00 89.31 90 ASP A CA 1
ATOM 670 C C . ASP A 1 90 ? 6.468 -10.327 -9.227 1.00 89.31 90 ASP A C 1
ATOM 672 O O . ASP A 1 90 ? 6.689 -10.651 -8.061 1.00 89.31 90 ASP A O 1
ATOM 676 N N . LEU A 1 91 ? 5.741 -9.247 -9.535 1.00 88.06 91 LEU A N 1
ATOM 677 C CA . LEU A 1 91 ? 5.194 -8.330 -8.533 1.00 88.06 91 LEU A CA 1
ATOM 678 C C . LEU A 1 91 ? 4.222 -9.025 -7.569 1.00 88.06 91 LEU A C 1
ATOM 680 O O . LEU A 1 91 ? 4.302 -8.814 -6.360 1.00 88.06 91 LEU A O 1
ATOM 684 N N . ILE A 1 92 ? 3.329 -9.886 -8.071 1.00 90.06 92 ILE A N 1
ATOM 685 C CA . ILE A 1 92 ? 2.407 -10.660 -7.220 1.00 90.06 92 ILE A CA 1
ATOM 686 C C . ILE A 1 92 ? 3.184 -11.605 -6.297 1.00 90.06 92 ILE A C 1
ATOM 688 O O . ILE A 1 92 ? 2.871 -11.706 -5.105 1.00 90.06 92 ILE A O 1
ATOM 692 N N . THR A 1 93 ? 4.200 -12.284 -6.833 1.00 92.06 93 THR A N 1
ATOM 693 C CA . THR A 1 93 ? 5.039 -13.218 -6.069 1.00 92.06 93 THR A CA 1
ATOM 694 C C . THR A 1 93 ? 5.780 -12.482 -4.957 1.00 92.06 93 THR A C 1
ATOM 696 O O . THR A 1 93 ? 5.663 -12.848 -3.787 1.00 92.06 93 THR A O 1
ATOM 699 N N . MET A 1 94 ? 6.434 -11.369 -5.293 1.00 88.62 94 MET A N 1
ATOM 700 C CA . MET A 1 94 ? 7.118 -10.515 -4.325 1.00 88.62 94 MET A CA 1
ATOM 701 C C . MET A 1 94 ? 6.172 -10.006 -3.230 1.00 88.62 94 MET A C 1
ATOM 703 O O . MET A 1 94 ? 6.544 -10.021 -2.056 1.00 88.62 94 MET A O 1
ATOM 707 N N . ALA A 1 95 ? 4.954 -9.569 -3.585 1.00 88.50 95 ALA A N 1
ATOM 708 C CA . ALA A 1 95 ? 3.996 -9.031 -2.610 1.00 88.50 95 ALA A CA 1
ATOM 709 C C . ALA A 1 95 ? 3.580 -10.111 -1.612 1.00 88.50 95 ALA A C 1
ATOM 711 O O . ALA A 1 95 ? 3.513 -9.879 -0.402 1.00 88.50 95 ALA A O 1
ATOM 712 N N . SER A 1 96 ? 3.328 -11.308 -2.140 1.00 91.44 96 SER A N 1
ATOM 713 C CA . SER A 1 96 ? 2.934 -12.475 -1.359 1.00 91.44 96 SER A CA 1
ATOM 714 C C . SER A 1 96 ? 4.048 -12.888 -0.399 1.00 91.44 96 SER A C 1
ATOM 716 O O . SER A 1 96 ? 3.790 -13.134 0.778 1.00 91.44 96 SER A O 1
ATOM 718 N N . ASP A 1 97 ? 5.294 -12.906 -0.875 1.00 91.50 97 ASP A N 1
ATOM 719 C CA . ASP A 1 97 ? 6.460 -13.268 -0.070 1.00 91.50 97 ASP A CA 1
ATOM 720 C C . ASP A 1 97 ? 6.781 -12.239 1.015 1.00 91.50 97 ASP A C 1
ATOM 722 O O . ASP A 1 97 ? 7.106 -12.612 2.144 1.00 91.50 97 ASP A O 1
ATOM 726 N N . ALA A 1 98 ? 6.672 -10.946 0.704 1.00 88.88 98 ALA A N 1
ATOM 727 C CA . ALA A 1 98 ? 6.839 -9.879 1.687 1.00 88.88 98 ALA A CA 1
ATOM 728 C C . ALA A 1 98 ? 5.764 -9.949 2.780 1.00 88.88 98 ALA A C 1
ATOM 730 O O . ALA A 1 98 ? 6.081 -9.893 3.967 1.00 88.88 98 ALA A O 1
ATOM 731 N N . THR A 1 99 ? 4.504 -10.149 2.384 1.00 90.88 99 THR A N 1
ATOM 732 C CA . THR A 1 99 ? 3.381 -10.261 3.325 1.00 90.88 99 THR A CA 1
ATOM 733 C C . THR A 1 99 ? 3.516 -11.491 4.219 1.00 90.88 99 THR A C 1
ATOM 735 O O . THR A 1 99 ? 3.275 -11.401 5.420 1.00 90.88 99 THR A O 1
ATOM 738 N N . ARG A 1 100 ? 3.940 -12.636 3.666 1.00 91.94 100 ARG A N 1
ATOM 739 C CA . ARG A 1 100 ? 4.142 -13.868 4.441 1.00 91.94 100 ARG A CA 1
ATOM 740 C C . ARG A 1 100 ? 5.196 -13.693 5.530 1.00 91.94 100 ARG A C 1
ATOM 742 O O . ARG A 1 100 ? 4.912 -13.993 6.682 1.00 91.94 100 ARG A O 1
ATOM 749 N N . ARG A 1 101 ? 6.364 -13.145 5.182 1.00 90.94 101 ARG A N 1
ATOM 750 C CA . ARG A 1 101 ? 7.439 -12.875 6.154 1.00 90.94 101 ARG A CA 1
ATOM 751 C C . ARG A 1 101 ? 6.978 -11.935 7.266 1.00 90.94 101 ARG A C 1
ATOM 753 O O . ARG A 1 101 ? 7.214 -12.201 8.439 1.00 90.94 101 ARG A O 1
ATOM 760 N N . TRP A 1 102 ? 6.240 -10.887 6.900 1.00 89.75 102 TRP A N 1
ATOM 761 C CA . TRP A 1 102 ? 5.661 -9.955 7.866 1.00 89.75 102 TRP A CA 1
ATOM 762 C C . TRP A 1 102 ? 4.678 -10.639 8.832 1.00 89.75 102 TRP A C 1
ATOM 764 O O . TRP A 1 102 ? 4.745 -10.402 10.037 1.00 89.75 102 TRP A O 1
ATOM 774 N N . LEU A 1 103 ? 3.812 -11.532 8.332 1.00 90.44 103 LEU A N 1
ATOM 775 C CA . LEU A 1 103 ? 2.897 -12.327 9.165 1.00 90.44 103 LEU A CA 1
ATOM 776 C C . LEU A 1 103 ? 3.635 -13.297 10.099 1.00 90.44 103 LEU A C 1
ATOM 778 O O . LEU A 1 103 ? 3.178 -13.540 11.213 1.00 90.44 103 LEU A O 1
ATOM 782 N N . GLU A 1 104 ? 4.771 -13.839 9.662 1.00 92.44 104 GLU A N 1
ATOM 783 C CA . GLU A 1 104 ? 5.627 -14.732 10.455 1.00 92.44 104 GLU A CA 1
ATOM 784 C C . GLU A 1 104 ? 6.397 -13.992 11.570 1.00 92.44 104 GLU A C 1
ATOM 786 O O . GLU A 1 104 ? 7.059 -14.626 12.390 1.00 92.44 104 GLU A O 1
ATOM 791 N N . GLY A 1 105 ? 6.275 -12.661 11.649 1.00 82.56 105 GLY A N 1
ATOM 792 C CA . GLY A 1 105 ? 6.964 -11.824 12.635 1.00 82.56 105 GLY A CA 1
ATOM 793 C C . GLY A 1 105 ? 8.385 -11.439 12.225 1.00 82.56 105 GLY A C 1
ATOM 794 O O . GLY A 1 105 ? 9.085 -10.781 12.996 1.00 82.56 105 GLY A O 1
ATOM 795 N N . ASP A 1 106 ? 8.797 -11.804 11.010 1.00 63.97 106 ASP A N 1
ATOM 796 C CA . ASP A 1 106 ? 10.052 -11.382 10.411 1.00 63.97 106 ASP A CA 1
ATOM 797 C C . ASP A 1 106 ? 9.826 -9.982 9.829 1.00 63.97 106 ASP A C 1
ATOM 799 O O . ASP A 1 106 ? 9.401 -9.794 8.683 1.00 63.97 106 ASP A O 1
ATOM 803 N N . GLN A 1 107 ? 10.018 -8.966 10.675 1.00 55.62 107 GLN A N 1
ATOM 804 C CA . GLN A 1 107 ? 10.109 -7.582 10.222 1.00 55.62 107 GLN A CA 1
ATOM 805 C C . GLN A 1 107 ? 11.392 -7.478 9.394 1.00 55.62 107 GLN A C 1
ATOM 807 O O . GLN A 1 107 ? 12.461 -7.171 9.917 1.00 55.62 107 GLN A O 1
ATOM 812 N N . GLY A 1 108 ? 11.294 -7.827 8.107 1.00 49.00 108 GLY A N 1
ATOM 813 C CA . GLY A 1 108 ? 12.351 -7.575 7.135 1.00 49.00 108 GLY A CA 1
ATOM 814 C C . GLY A 1 108 ? 12.823 -6.113 7.217 1.00 49.00 108 GLY A C 1
ATOM 815 O O . GLY A 1 108 ? 12.054 -5.265 7.674 1.00 49.00 108 GLY A O 1
ATOM 816 N N . PRO A 1 109 ? 14.080 -5.849 6.821 1.00 39.84 109 PRO A N 1
ATOM 817 C CA . PRO A 1 109 ? 14.778 -4.589 7.081 1.00 39.84 109 PRO A CA 1
ATOM 818 C C . PRO A 1 109 ? 14.042 -3.342 6.583 1.00 39.84 109 PRO A C 1
ATOM 820 O O . PRO A 1 109 ? 13.339 -3.438 5.550 1.00 39.84 109 PRO A O 1
#

Secondary structure (DSSP, 8-state):
--STT-SS-HHHHHHHTT-SEEEE------S--SS---SHHHHHHHHHHHHHHHHHHHHHTT--S--EEEEPPPP----S-TT-GGGHHHHHHHHHHHHHHHHTT----

Radius of gyration: 15.37 Å; chains: 1; bounding box: 36×28×3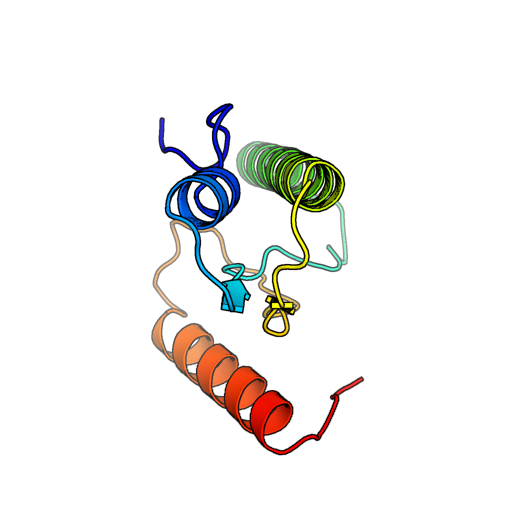7 Å

Foldseek 3Di:
DDCLLPLQDPLNVCVVVVAQEDEDEDQAEAPDDVDQPPDPLSNVSVVSVVSSVVSVVVSVVPRPDNHHYHYQDGDYHDPDDPVDCPCVVVSVVSSVVSRVCVVVVNPDD

pLDDT: mean 76.16, std 11.07, range [39.84, 92.44]

Organism: NCBI:txid575192

Sequence (109 aa):
MDGGLARHTTLDAAFTCGADEVYGLSPGFSCQLPSLPSSVIGMMLHAYNLLAEQRMAASIARVEQPTRLHLLPPLCPVDVLPIDFRQTADLITMASDATRRWLEGDQGP